Protein AF-A0A528N1D6-F1 (afdb_monomer)

Secondary structure (DSSP, 8-state):
-TTEEEEEETTTTEEEEEETTS-EEEEEE-SSEEEEEEEESTTS-EEEEEEE----GGGSS-S----EEEEEE-S--

Radius of gyration: 13.21 Å; Cα contacts (8 Å, |Δi|>4): 161; chains: 1; bounding box: 36×15×40 Å

Solvent-accessible surface area (backbone atoms only — not comparable to full-atom values): 4444 Å² total; per-residue (Å²): 70,93,76,39,48,71,48,41,34,39,94,79,15,2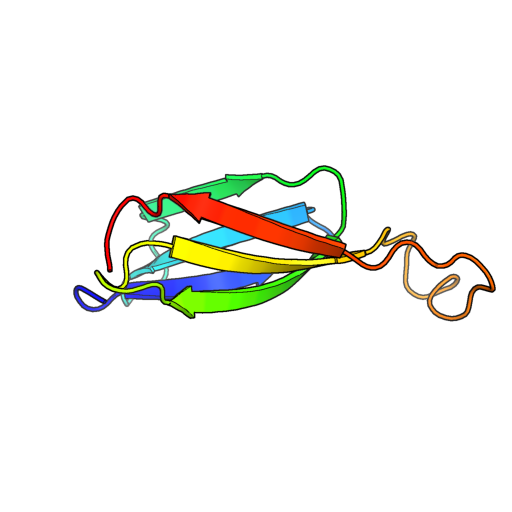5,35,39,32,30,32,80,93,69,49,75,76,50,74,47,81,51,100,32,12,18,74,40,56,47,72,31,70,99,80,30,32,32,37,38,32,41,29,28,77,68,75,56,84,96,47,73,78,66,92,73,85,56,70,44,81,47,77,47,83,41,99,59,62

Sequence (77 aa):
AEGAIWYADVPNRHCVRVREGGAMLDSVDADRGCFACMLGGADGKTLFIVAAEWRGFEHMISDARTGQVLSIEASAP

Mean predicted aligned error: 2.91 Å

Structure (mmCIF, N/CA/C/O backbone):
data_AF-A0A528N1D6-F1
#
_entry.id   AF-A0A528N1D6-F1
#
loop_
_atom_site.group_PDB
_atom_site.id
_atom_site.type_symbol
_atom_site.label_atom_id
_atom_site.label_alt_id
_atom_site.label_comp_id
_atom_site.label_asym_id
_atom_site.label_entity_id
_atom_site.label_seq_id
_atom_site.pdbx_PDB_ins_code
_atom_site.Cartn_x
_atom_site.Cartn_y
_atom_site.Cartn_z
_atom_site.occupancy
_atom_site.B_iso_or_equiv
_atom_site.auth_seq_id
_atom_site.auth_comp_id
_atom_site.auth_asym_id
_atom_site.auth_atom_id
_atom_site.pdbx_PDB_model_num
ATOM 1 N N . ALA A 1 1 ? -10.592 3.202 10.464 1.00 71.62 1 ALA A N 1
ATOM 2 C CA . ALA A 1 1 ? -9.192 3.627 10.605 1.00 71.62 1 ALA A CA 1
ATOM 3 C C . ALA A 1 1 ? -8.566 3.245 11.952 1.00 71.62 1 ALA A C 1
ATOM 5 O O . ALA A 1 1 ? -7.356 3.109 11.996 1.00 71.62 1 ALA A O 1
ATOM 6 N N . GLU A 1 2 ? -9.309 3.079 13.063 1.00 86.25 2 GLU A N 1
ATOM 7 C CA . GLU A 1 2 ? -8.763 2.628 14.375 1.00 86.25 2 GLU A CA 1
ATOM 8 C C . GLU A 1 2 ? -7.498 3.379 14.868 1.00 86.25 2 GLU A C 1
ATOM 10 O O . GLU A 1 2 ? -6.663 2.816 15.569 1.00 86.25 2 GLU A O 1
ATOM 15 N N . GLY A 1 3 ? -7.323 4.650 14.486 1.00 90.44 3 GLY A N 1
ATOM 16 C CA . GLY A 1 3 ? -6.112 5.419 14.815 1.00 90.44 3 GLY A CA 1
ATOM 17 C C . GLY A 1 3 ? -4.842 4.980 14.065 1.00 90.44 3 GLY A C 1
ATOM 18 O O . GLY A 1 3 ? -3.738 5.353 14.456 1.00 90.44 3 GLY A O 1
ATOM 19 N N . ALA A 1 4 ? -4.985 4.195 12.999 1.00 95.44 4 ALA A N 1
ATOM 20 C CA . ALA A 1 4 ? -3.918 3.749 12.116 1.00 95.44 4 ALA A CA 1
ATOM 21 C C . ALA A 1 4 ? -4.068 4.339 10.706 1.00 95.44 4 ALA A C 1
ATOM 23 O O . ALA A 1 4 ? -5.159 4.731 10.284 1.00 95.44 4 ALA A O 1
ATOM 24 N N . ILE A 1 5 ? -2.961 4.367 9.967 1.00 95.31 5 ILE A N 1
ATOM 25 C CA . ILE A 1 5 ? -2.904 4.777 8.562 1.00 95.31 5 ILE A CA 1
ATOM 26 C C . ILE A 1 5 ? -2.311 3.663 7.706 1.00 95.31 5 ILE A C 1
ATOM 28 O O . ILE A 1 5 ? -1.555 2.829 8.204 1.00 95.31 5 ILE A O 1
ATOM 32 N N . TRP A 1 6 ? -2.617 3.703 6.414 1.00 97.56 6 TRP A N 1
ATOM 33 C CA . TRP A 1 6 ? -1.915 2.935 5.392 1.00 97.56 6 TRP A CA 1
ATOM 34 C C . TRP A 1 6 ? -0.982 3.858 4.610 1.00 97.56 6 TRP A C 1
ATOM 36 O O . TRP A 1 6 ? -1.386 4.960 4.234 1.00 97.56 6 TRP A O 1
ATOM 46 N N . TYR A 1 7 ? 0.240 3.406 4.342 1.00 97.81 7 TYR A N 1
ATOM 47 C CA . TYR A 1 7 ? 1.136 4.049 3.383 1.00 97.81 7 TYR A CA 1
ATOM 48 C C . TYR A 1 7 ? 1.628 3.040 2.347 1.00 97.81 7 TYR A C 1
ATOM 50 O O . TYR A 1 7 ? 1.700 1.841 2.615 1.00 97.81 7 TYR A O 1
ATOM 58 N N . ALA A 1 8 ? 1.955 3.536 1.158 1.00 98.56 8 ALA A N 1
ATOM 59 C CA . ALA A 1 8 ? 2.525 2.751 0.075 1.00 98.56 8 ALA A CA 1
ATOM 60 C C . ALA A 1 8 ? 4.038 2.985 -0.0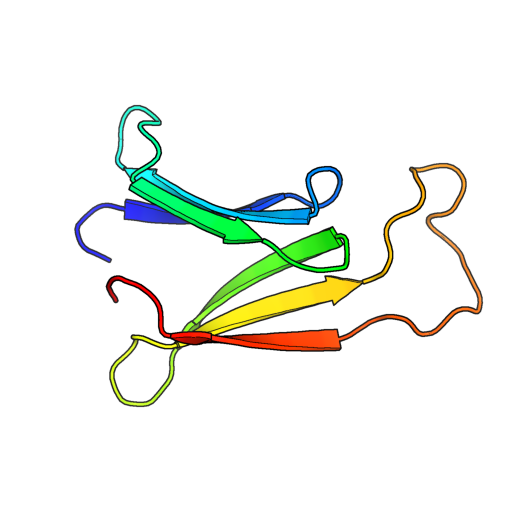01 1.00 98.56 8 ALA A C 1
ATOM 62 O O . ALA A 1 8 ? 4.499 4.117 0.159 1.00 98.56 8 ALA A O 1
ATOM 63 N N . ASP A 1 9 ? 4.798 1.922 -0.238 1.00 97.88 9 ASP A N 1
ATOM 64 C CA . ASP A 1 9 ? 6.252 1.957 -0.337 1.00 97.88 9 ASP A CA 1
ATOM 65 C C . ASP A 1 9 ? 6.693 1.353 -1.676 1.00 97.88 9 ASP A C 1
ATOM 67 O O . ASP A 1 9 ? 6.557 0.153 -1.946 1.00 97.88 9 ASP A O 1
ATOM 71 N N . VAL A 1 10 ? 7.181 2.238 -2.550 1.00 97.56 10 VAL A N 1
ATOM 72 C CA . VAL A 1 10 ? 7.484 1.909 -3.944 1.00 97.56 10 VAL A CA 1
ATOM 73 C C . VAL A 1 10 ? 8.670 0.940 -4.038 1.00 97.56 10 VAL A C 1
ATOM 75 O O . VAL A 1 10 ? 8.498 -0.114 -4.657 1.00 97.56 10 VAL A O 1
ATOM 78 N N . PRO A 1 11 ? 9.856 1.219 -3.450 1.00 95.75 11 PRO A N 1
ATOM 79 C CA . PRO A 1 11 ? 10.991 0.305 -3.571 1.00 95.75 11 PRO A CA 1
ATOM 80 C C . PRO A 1 11 ? 10.761 -1.043 -2.883 1.00 95.75 11 PRO A C 1
ATOM 82 O O . PRO A 1 11 ? 11.223 -2.065 -3.398 1.00 95.75 11 PRO A O 1
ATOM 85 N N . ASN A 1 12 ? 10.035 -1.059 -1.760 1.00 97.31 12 ASN A N 1
ATOM 86 C CA . ASN A 1 12 ? 9.807 -2.282 -0.988 1.00 97.31 12 ASN A CA 1
ATOM 87 C C . ASN A 1 12 ? 8.571 -3.078 -1.435 1.00 97.31 12 ASN A C 1
ATOM 89 O O . ASN A 1 12 ? 8.373 -4.188 -0.955 1.00 97.31 12 ASN A O 1
ATOM 93 N N . ARG A 1 13 ? 7.798 -2.573 -2.411 1.00 97.94 13 ARG A N 1
ATOM 94 C CA . ARG A 1 13 ? 6.689 -3.295 -3.071 1.00 97.94 13 ARG A CA 1
ATOM 95 C C . ARG A 1 13 ? 5.608 -3.764 -2.103 1.00 97.94 13 ARG A C 1
ATOM 97 O O . ARG A 1 13 ? 5.126 -4.889 -2.185 1.00 97.94 13 ARG A O 1
ATOM 104 N N . HIS A 1 14 ? 5.220 -2.884 -1.193 1.00 98.44 14 HIS A N 1
ATOM 105 C CA . HIS A 1 14 ? 4.187 -3.195 -0.221 1.00 98.44 14 HIS A CA 1
ATOM 106 C C . HIS A 1 14 ? 3.426 -1.952 0.233 1.00 98.44 14 HIS A C 1
ATOM 108 O O . HIS A 1 14 ? 3.865 -0.812 0.055 1.00 98.44 14 HIS A O 1
ATOM 114 N N . CYS A 1 15 ? 2.254 -2.189 0.808 1.00 98.56 15 CYS A N 1
ATOM 115 C CA . CYS A 1 15 ? 1.519 -1.209 1.590 1.00 98.56 15 CYS A CA 1
ATOM 116 C C . CYS A 1 15 ? 1.529 -1.637 3.049 1.00 98.56 15 CYS A C 1
ATOM 118 O O . CYS A 1 15 ? 1.293 -2.801 3.355 1.00 98.56 15 CYS A O 1
ATOM 120 N N . VAL A 1 16 ? 1.767 -0.696 3.952 1.00 98.00 16 VAL A N 1
ATOM 121 C CA . VAL A 1 16 ? 1.947 -0.985 5.373 1.00 98.00 16 VAL A CA 1
ATOM 122 C C . VAL A 1 16 ? 0.923 -0.218 6.184 1.00 98.00 16 VAL A C 1
ATOM 124 O O . VAL A 1 16 ? 0.723 0.982 5.979 1.00 98.00 16 VAL A O 1
ATOM 127 N N . ARG A 1 17 ? 0.305 -0.908 7.143 1.00 97.75 17 ARG A N 1
ATOM 128 C CA . ARG A 1 17 ? -0.557 -0.300 8.151 1.00 97.75 17 ARG A CA 1
ATOM 129 C C . ARG A 1 17 ? 0.259 0.015 9.392 1.00 97.75 17 ARG A C 1
ATOM 131 O O . ARG A 1 17 ? 0.878 -0.876 9.972 1.00 97.75 17 ARG A O 1
ATOM 138 N N . VAL A 1 18 ? 0.219 1.260 9.845 1.00 97.31 18 VAL A N 1
ATOM 139 C CA . VAL A 1 18 ? 0.929 1.707 11.050 1.00 97.31 18 VAL A CA 1
ATOM 140 C C . VAL A 1 18 ? 0.000 2.459 11.982 1.00 97.31 18 VAL A C 1
ATOM 142 O O . VAL A 1 18 ? -0.871 3.203 11.535 1.00 97.31 18 VAL A O 1
ATOM 145 N N . ARG A 1 19 ? 0.205 2.291 13.287 1.00 96.56 19 ARG A N 1
ATOM 146 C CA . ARG A 1 19 ? -0.399 3.164 14.304 1.00 96.56 19 ARG A CA 1
ATOM 147 C C . ARG A 1 19 ? 0.524 4.323 14.654 1.00 96.56 19 ARG A C 1
ATOM 149 O O . ARG A 1 19 ? 1.713 4.316 14.325 1.00 96.56 19 ARG A O 1
ATOM 156 N N . GLU A 1 20 ? -0.026 5.293 15.377 1.00 95.94 20 GLU A N 1
ATOM 157 C CA . GLU A 1 20 ? 0.755 6.343 16.030 1.00 95.94 20 GLU A CA 1
ATOM 158 C C . GLU A 1 20 ? 1.969 5.756 16.781 1.00 95.94 20 GLU A C 1
ATOM 160 O O . GLU A 1 20 ? 1.893 4.693 17.404 1.00 95.94 20 GLU A O 1
ATOM 165 N N . GLY A 1 21 ? 3.117 6.427 16.664 1.00 96.25 21 GLY A N 1
ATOM 166 C CA . GLY A 1 21 ? 4.403 5.931 17.163 1.00 96.25 21 GLY A CA 1
ATOM 167 C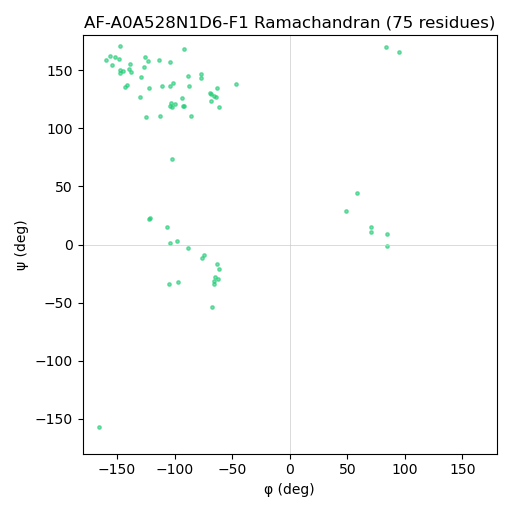 C . GLY A 1 21 ? 5.145 4.991 16.203 1.00 96.25 21 GLY A C 1
ATOM 168 O O . GLY A 1 21 ? 6.256 4.575 16.516 1.00 96.25 21 GLY A O 1
ATOM 169 N N . GLY A 1 22 ? 4.574 4.675 15.034 1.00 95.62 22 GLY A N 1
ATOM 170 C CA . GLY A 1 22 ? 5.265 3.972 13.945 1.00 95.62 22 GLY A CA 1
ATOM 171 C C . GLY A 1 22 ? 5.283 2.449 14.065 1.00 95.62 22 GLY A C 1
ATOM 172 O O . GLY A 1 22 ? 5.962 1.779 13.292 1.00 95.62 22 GLY A O 1
ATOM 173 N N . ALA A 1 23 ? 4.540 1.877 15.014 1.00 96.56 23 ALA A N 1
ATOM 174 C CA . ALA A 1 23 ? 4.421 0.429 15.112 1.00 96.56 23 ALA A CA 1
ATOM 175 C C . ALA A 1 23 ? 3.625 -0.122 13.918 1.00 96.56 23 ALA A C 1
ATOM 177 O O . ALA A 1 23 ? 2.473 0.265 13.696 1.00 96.56 23 ALA A O 1
ATOM 178 N N . MET A 1 24 ? 4.250 -1.043 13.187 1.00 96.75 24 MET A N 1
ATOM 179 C CA . MET A 1 24 ? 3.631 -1.789 12.096 1.00 96.75 24 MET A CA 1
ATOM 180 C C . MET A 1 24 ? 2.569 -2.739 12.647 1.00 96.75 24 MET A C 1
ATOM 182 O O . MET A 1 24 ? 2.819 -3.485 13.593 1.00 96.75 24 MET A O 1
ATOM 186 N N . LEU A 1 25 ? 1.380 -2.675 12.060 1.00 96.88 25 LEU A N 1
ATOM 187 C CA . LEU A 1 25 ? 0.242 -3.527 12.388 1.00 96.88 25 LEU A CA 1
ATOM 188 C C . LEU A 1 25 ? 0.010 -4.600 11.3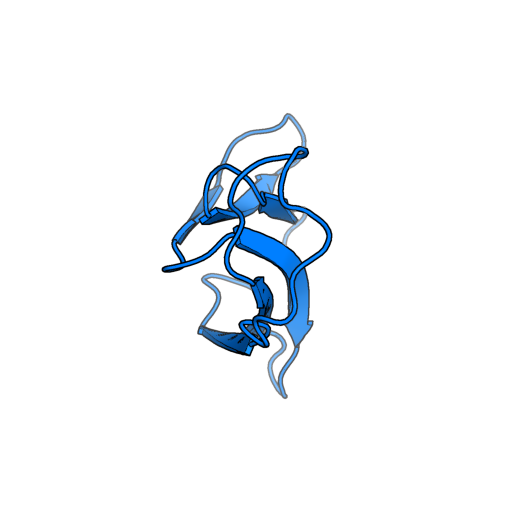26 1.00 96.88 25 LEU A C 1
ATOM 190 O O . LEU A 1 25 ? -0.438 -5.688 11.667 1.00 96.88 25 LEU A O 1
ATOM 194 N N . ASP A 1 26 ? 0.276 -4.275 10.059 1.00 96.62 26 ASP A N 1
ATOM 195 C CA . ASP A 1 26 ? 0.002 -5.143 8.914 1.00 96.62 26 ASP A CA 1
ATOM 196 C C . ASP A 1 26 ? 0.845 -4.733 7.693 1.00 96.62 26 ASP A C 1
ATOM 198 O O . ASP A 1 26 ? 1.294 -3.584 7.610 1.00 96.62 26 ASP A O 1
ATOM 202 N N . SER A 1 27 ? 1.030 -5.651 6.742 1.00 97.50 27 SER A N 1
ATOM 203 C CA . SER A 1 27 ? 1.690 -5.410 5.453 1.00 97.50 27 SER A CA 1
ATOM 204 C C . SER A 1 27 ? 1.014 -6.214 4.348 1.00 97.50 27 SER A C 1
ATOM 206 O O . SER A 1 27 ? 0.758 -7.406 4.495 1.00 97.50 27 SER A O 1
ATOM 208 N N . VAL A 1 28 ? 0.780 -5.563 3.214 1.00 97.94 28 VAL A N 1
ATOM 209 C CA . VAL A 1 28 ? 0.297 -6.182 1.980 1.00 97.94 28 VAL A CA 1
ATOM 210 C C . VAL A 1 28 ? 1.403 -6.093 0.949 1.00 97.94 28 VAL A C 1
ATOM 212 O O . VAL A 1 28 ? 1.698 -5.004 0.452 1.00 97.94 28 VAL A O 1
ATOM 215 N N . ASP A 1 29 ? 1.985 -7.237 0.613 1.00 98.31 29 ASP A N 1
ATOM 216 C CA . ASP A 1 29 ? 2.990 -7.330 -0.440 1.00 98.31 29 ASP A CA 1
ATOM 217 C C . ASP A 1 29 ? 2.338 -7.288 -1.828 1.00 98.31 29 ASP A C 1
ATOM 219 O O . ASP A 1 29 ? 1.237 -7.800 -2.049 1.00 98.31 29 ASP A O 1
ATOM 223 N N . ALA A 1 30 ? 3.047 -6.697 -2.784 1.00 97.88 30 ALA A N 1
ATOM 224 C CA . ALA A 1 30 ? 2.680 -6.658 -4.189 1.00 97.88 30 ALA A CA 1
ATOM 225 C C . ALA A 1 30 ? 3.824 -7.190 -5.060 1.00 97.88 30 ALA A C 1
ATOM 227 O O . ALA A 1 30 ? 4.994 -7.225 -4.677 1.00 97.88 30 ALA A O 1
ATOM 228 N N . ASP A 1 31 ? 3.498 -7.569 -6.293 1.00 96.62 31 ASP A N 1
ATOM 229 C CA . ASP A 1 31 ? 4.495 -7.990 -7.282 1.00 96.62 31 ASP A CA 1
ATOM 230 C C . ASP A 1 31 ? 5.301 -6.809 -7.867 1.00 96.62 31 ASP A C 1
ATOM 232 O O . ASP A 1 31 ? 6.296 -7.009 -8.570 1.00 96.62 31 ASP A O 1
ATOM 236 N N . ARG A 1 32 ? 4.892 -5.569 -7.566 1.00 96.62 32 ARG A N 1
ATOM 237 C CA . ARG A 1 32 ? 5.414 -4.321 -8.135 1.00 96.62 32 ARG A CA 1
ATOM 238 C C . ARG A 1 32 ? 5.367 -3.175 -7.117 1.00 96.62 32 ARG A C 1
ATOM 240 O O . ARG A 1 32 ? 4.821 -3.325 -6.031 1.00 96.62 32 ARG A O 1
ATOM 247 N N . GLY A 1 33 ? 5.973 -2.036 -7.442 1.00 97.81 33 GLY A N 1
ATOM 248 C CA . GLY A 1 33 ? 6.077 -0.906 -6.517 1.00 97.81 33 GLY A CA 1
ATOM 249 C C . GLY A 1 33 ? 4.727 -0.242 -6.260 1.00 97.81 33 GLY A C 1
ATOM 250 O O . GLY A 1 33 ? 4.017 0.087 -7.211 1.00 97.81 33 GLY A O 1
ATOM 251 N N . CYS A 1 34 ? 4.388 -0.025 -4.988 1.00 98.69 34 CYS A N 1
ATOM 252 C CA . CYS A 1 34 ? 3.140 0.609 -4.564 1.00 98.69 34 CYS A CA 1
ATOM 253 C C . CYS A 1 34 ? 3.333 2.126 -4.424 1.00 98.69 34 CYS A C 1
ATOM 255 O O . CYS A 1 34 ? 4.128 2.572 -3.603 1.00 98.69 34 CYS A O 1
ATOM 257 N N . PHE A 1 35 ? 2.593 2.923 -5.196 1.00 97.75 35 PHE A N 1
ATOM 258 C CA . PHE A 1 35 ? 2.721 4.389 -5.238 1.00 97.75 35 PHE A CA 1
ATOM 259 C C . PHE A 1 35 ? 1.715 5.115 -4.350 1.00 97.75 35 PHE A C 1
ATOM 261 O O . PHE A 1 35 ? 2.007 6.188 -3.828 1.00 97.75 35 PHE A O 1
ATOM 268 N N . ALA A 1 36 ? 0.523 4.548 -4.196 1.00 98.50 36 ALA A N 1
ATOM 269 C CA . ALA A 1 36 ? -0.511 5.074 -3.321 1.00 98.50 36 ALA A CA 1
ATOM 270 C C . ALA A 1 36 ? -1.440 3.946 -2.885 1.00 98.50 36 ALA A C 1
ATOM 272 O O . ALA A 1 36 ? -1.613 2.962 -3.609 1.00 98.50 36 ALA A O 1
ATOM 273 N N . CYS A 1 37 ? -2.075 4.119 -1.732 1.00 98.12 37 CYS A N 1
ATOM 274 C CA . CYS A 1 37 ? -3.133 3.234 -1.280 1.00 98.12 37 CYS A CA 1
ATOM 275 C C . CYS A 1 37 ? -4.214 4.000 -0.521 1.00 98.12 37 CYS A C 1
ATOM 277 O O . CYS A 1 37 ? -3.931 5.005 0.132 1.00 98.12 37 CYS A O 1
ATOM 279 N N . MET A 1 38 ? -5.450 3.515 -0.597 1.00 96.81 38 MET A N 1
ATOM 280 C CA . MET A 1 38 ? -6.575 4.061 0.159 1.00 96.81 38 MET A CA 1
ATOM 281 C C . MET A 1 38 ? -7.567 2.961 0.522 1.00 96.81 38 MET A C 1
ATOM 283 O O . MET A 1 38 ? -7.776 2.024 -0.251 1.00 96.81 38 MET A O 1
ATOM 287 N N . LEU A 1 39 ? -8.208 3.106 1.677 1.00 96.56 39 LEU A N 1
ATOM 288 C CA . LEU A 1 39 ? -9.357 2.284 2.032 1.00 96.56 39 LEU A CA 1
ATOM 289 C C . LEU A 1 39 ? -10.607 2.775 1.297 1.00 96.56 39 LEU A C 1
ATOM 291 O O . LEU A 1 39 ? -10.804 3.975 1.101 1.00 96.56 39 LEU A O 1
ATOM 295 N N . GLY A 1 40 ? -11.451 1.835 0.895 1.00 95.12 40 GLY A N 1
ATOM 296 C CA . GLY A 1 40 ? -12.711 2.087 0.211 1.00 95.12 40 GLY A CA 1
ATOM 297 C C . GLY A 1 40 ? -13.597 0.844 0.200 1.00 95.12 40 GLY A C 1
ATOM 298 O O . GLY A 1 40 ? -13.450 -0.050 1.033 1.00 95.12 40 GLY A O 1
ATOM 299 N N . GLY A 1 41 ? -14.518 0.783 -0.762 1.00 94.75 41 GLY A N 1
ATOM 300 C CA . GLY A 1 41 ? -15.558 -0.247 -0.802 1.00 94.75 41 GLY A CA 1
ATOM 301 C C . GLY A 1 41 ? -16.758 0.118 0.077 1.00 94.75 41 GLY A C 1
ATOM 302 O O . GLY A 1 41 ? -16.722 1.092 0.827 1.00 94.75 41 GLY A O 1
ATOM 303 N N . ALA A 1 42 ? -17.847 -0.643 -0.046 1.00 93.44 42 ALA A N 1
ATOM 304 C CA . ALA A 1 42 ? -19.109 -0.335 0.634 1.00 93.44 42 ALA A CA 1
ATOM 305 C C . ALA A 1 42 ? -19.009 -0.415 2.169 1.00 93.44 42 ALA A C 1
ATOM 307 O O . ALA A 1 42 ? -19.734 0.285 2.870 1.00 93.44 42 ALA A O 1
ATOM 308 N N . ASP A 1 43 ? -18.104 -1.248 2.681 1.00 91.25 43 ASP A N 1
ATOM 309 C CA . ASP A 1 43 ? -17.837 -1.448 4.106 1.00 91.25 43 ASP A CA 1
ATOM 310 C C . ASP A 1 43 ? -16.545 -0.764 4.587 1.00 91.25 43 ASP A C 1
ATOM 312 O O . ASP A 1 43 ? -16.196 -0.865 5.764 1.00 91.25 43 ASP A O 1
ATOM 316 N N . GLY A 1 44 ? -15.834 -0.067 3.693 1.00 92.75 44 GLY A N 1
ATOM 317 C CA . GLY A 1 44 ? -14.555 0.576 3.991 1.00 92.75 44 GLY A CA 1
ATOM 318 C C . GLY A 1 44 ? -13.388 -0.392 4.205 1.00 92.75 44 GLY A C 1
ATOM 319 O O . GLY A 1 44 ? -12.341 0.048 4.669 1.00 92.75 44 GLY A O 1
ATOM 320 N N . LYS A 1 45 ? -13.537 -1.687 3.894 1.00 93.62 45 LYS A N 1
ATOM 321 C CA . LYS A 1 45 ? -12.522 -2.723 4.160 1.00 93.62 45 LYS A CA 1
ATOM 322 C C . LYS A 1 45 ? -11.785 -3.203 2.918 1.00 93.62 45 LYS A C 1
ATOM 324 O O . LYS A 1 45 ? -11.122 -4.231 2.954 1.00 93.62 45 LYS A O 1
ATOM 329 N N . THR A 1 46 ? -11.875 -2.485 1.805 1.00 97.31 46 THR A N 1
ATOM 330 C CA . THR A 1 46 ? -11.051 -2.778 0.627 1.00 97.31 46 THR A CA 1
ATOM 331 C C . THR A 1 46 ? -9.875 -1.817 0.578 1.00 97.31 46 THR A C 1
ATOM 333 O O . THR A 1 46 ? -10.081 -0.608 0.480 1.00 97.31 46 THR A O 1
ATOM 336 N N . LEU A 1 47 ? -8.646 -2.334 0.604 1.00 98.06 47 LEU A N 1
ATOM 337 C CA . LEU A 1 47 ? -7.454 -1.542 0.318 1.00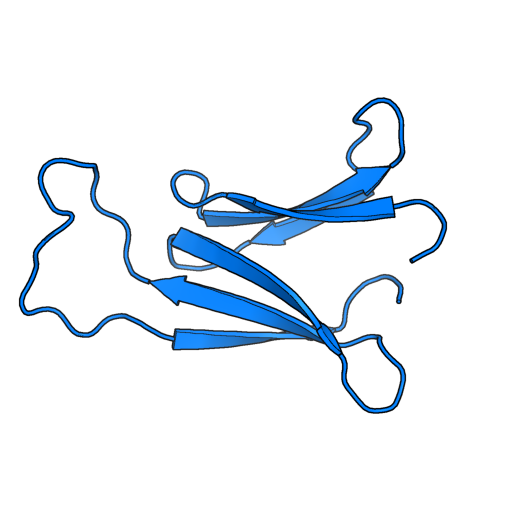 98.06 47 LEU A CA 1
ATOM 338 C C . LEU A 1 47 ? -7.232 -1.518 -1.195 1.00 98.06 47 LEU A C 1
ATOM 340 O O . LEU A 1 47 ? -6.876 -2.534 -1.793 1.00 98.06 47 LEU A O 1
ATOM 344 N N . PHE A 1 48 ? -7.434 -0.356 -1.812 1.00 98.50 48 PHE A N 1
ATOM 345 C CA . PHE A 1 48 ? -7.058 -0.107 -3.201 1.00 98.50 48 PHE A CA 1
ATOM 346 C C . PHE A 1 48 ? -5.616 0.377 -3.265 1.00 98.50 48 PHE A C 1
ATOM 348 O O . PHE A 1 48 ? -5.223 1.238 -2.478 1.00 98.50 48 PHE A O 1
ATOM 355 N N . ILE A 1 49 ? -4.845 -0.143 -4.218 1.00 98.75 49 ILE A N 1
ATOM 356 C CA . ILE A 1 49 ? -3.418 0.150 -4.372 1.00 98.75 49 ILE A CA 1
ATOM 357 C C . ILE A 1 49 ? -3.145 0.531 -5.825 1.00 98.75 49 ILE A C 1
ATOM 359 O O . ILE A 1 49 ? -3.477 -0.222 -6.738 1.00 98.75 49 ILE A O 1
ATOM 363 N N . VAL A 1 50 ? -2.513 1.683 -6.046 1.00 98.62 50 VAL A N 1
ATOM 364 C CA . VAL A 1 50 ? -1.963 2.056 -7.356 1.00 98.62 50 VAL A CA 1
ATOM 365 C C . VAL A 1 50 ? -0.513 1.602 -7.398 1.00 98.62 50 VAL A C 1
ATOM 367 O O . VAL A 1 50 ? 0.295 2.047 -6.581 1.00 98.62 50 VAL A O 1
ATOM 370 N N . ALA A 1 51 ? -0.182 0.720 -8.337 1.00 98.38 51 ALA A N 1
ATOM 371 C CA . ALA A 1 51 ? 1.116 0.064 -8.378 1.00 98.38 51 ALA A CA 1
ATOM 372 C C . ALA A 1 51 ? 1.674 -0.021 -9.806 1.00 98.38 51 ALA A C 1
ATOM 374 O O . ALA A 1 51 ? 0.923 -0.131 -10.772 1.00 98.38 51 ALA A O 1
ATOM 375 N N . ALA A 1 52 ? 2.994 0.025 -9.962 1.00 97.19 52 ALA A N 1
ATOM 376 C CA . ALA A 1 52 ? 3.675 -0.136 -11.248 1.00 97.19 52 ALA A CA 1
ATOM 377 C C . ALA A 1 52 ? 5.039 -0.805 -11.049 1.00 97.19 52 ALA A C 1
ATOM 379 O O . ALA A 1 52 ? 5.589 -0.791 -9.949 1.00 97.19 52 ALA A O 1
ATOM 380 N N . GLU A 1 53 ? 5.606 -1.401 -12.100 1.00 95.75 53 GLU A N 1
ATOM 381 C CA . GLU A 1 53 ? 6.977 -1.914 -12.008 1.00 95.75 53 GLU A CA 1
ATOM 382 C C . GLU A 1 53 ? 7.946 -0.764 -11.715 1.00 95.75 53 GLU A C 1
ATOM 384 O O . GLU A 1 53 ? 8.090 0.159 -12.515 1.00 95.75 53 GLU A O 1
ATOM 389 N N . TRP A 1 54 ? 8.621 -0.840 -10.569 1.00 93.38 54 TRP A N 1
ATOM 390 C CA . TRP A 1 54 ? 9.640 0.114 -10.153 1.00 93.38 54 TRP A CA 1
ATOM 391 C C . TRP A 1 54 ? 11.023 -0.494 -10.358 1.00 93.38 54 TRP A C 1
ATOM 393 O O . TRP A 1 54 ? 11.330 -1.551 -9.806 1.00 93.38 54 TRP A O 1
ATOM 403 N N . ARG A 1 55 ? 11.858 0.172 -11.160 1.00 91.69 55 ARG A N 1
ATOM 404 C CA . ARG A 1 55 ? 13.196 -0.306 -11.541 1.00 91.69 55 ARG A CA 1
ATOM 405 C C . ARG A 1 55 ? 14.310 0.678 -11.160 1.00 91.69 55 ARG A C 1
ATOM 407 O O . 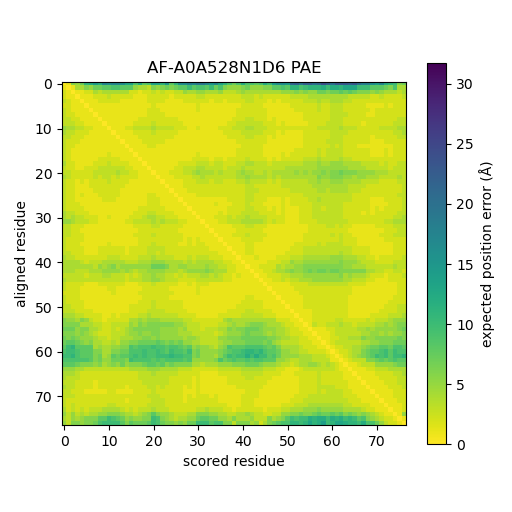ARG A 1 55 ? 15.370 0.630 -11.758 1.00 91.69 55 ARG A O 1
ATOM 414 N N . GLY A 1 56 ? 14.070 1.563 -10.190 1.00 91.94 56 GLY A N 1
ATOM 415 C CA . GLY A 1 56 ? 15.022 2.606 -9.786 1.00 91.94 56 GLY A CA 1
ATOM 416 C C . GLY A 1 56 ? 14.784 3.958 -10.467 1.00 91.94 56 GLY A C 1
ATOM 417 O O . GLY A 1 56 ? 14.028 4.070 -11.437 1.00 91.94 56 GLY A O 1
ATOM 418 N N . PHE A 1 57 ? 15.416 5.005 -9.930 1.00 90.38 57 PHE A N 1
ATOM 419 C CA . PHE A 1 57 ? 15.222 6.389 -10.383 1.00 90.38 57 PHE A CA 1
ATOM 420 C C . PHE A 1 57 ? 15.731 6.611 -11.816 1.00 90.38 57 PHE A C 1
ATOM 422 O O . PHE A 1 57 ? 15.151 7.392 -12.569 1.00 90.38 57 PHE A O 1
ATOM 429 N N . GLU A 1 58 ? 16.765 5.878 -12.224 1.00 93.44 58 GLU A N 1
ATOM 430 C CA . GLU A 1 58 ? 17.323 5.869 -13.578 1.00 93.44 58 GLU A CA 1
ATOM 431 C C . GLU A 1 58 ? 16.338 5.367 -14.651 1.00 93.44 58 GLU A C 1
ATOM 433 O O . GLU A 1 58 ? 16.536 5.610 -15.842 1.00 93.44 58 GLU A O 1
ATOM 438 N N . HIS A 1 59 ? 15.258 4.696 -14.238 1.00 89.69 59 HIS A N 1
ATOM 439 C CA . HIS A 1 59 ? 14.272 4.068 -15.116 1.00 89.69 59 HIS A CA 1
ATOM 440 C C . HIS A 1 59 ? 12.843 4.594 -14.896 1.00 89.69 59 HIS A C 1
ATOM 442 O O . HIS A 1 59 ? 11.876 3.919 -15.249 1.00 89.69 59 HIS A O 1
ATOM 448 N N . MET A 1 60 ? 12.688 5.808 -14.348 1.00 82.62 60 MET A N 1
ATOM 449 C CA . MET A 1 60 ? 11.367 6.427 -14.133 1.00 82.62 60 MET A CA 1
ATOM 450 C C . MET A 1 60 ? 10.586 6.687 -15.427 1.00 82.62 60 MET A C 1
ATOM 452 O O . MET A 1 60 ? 9.357 6.673 -15.415 1.00 82.62 60 MET A O 1
ATOM 456 N N . ILE A 1 61 ? 11.283 6.933 -16.539 1.00 86.31 61 ILE A N 1
ATOM 457 C CA . ILE A 1 61 ? 10.664 7.124 -17.852 1.00 86.31 61 ILE A CA 1
ATOM 458 C C . ILE A 1 61 ? 10.839 5.833 -18.647 1.00 86.31 61 ILE A C 1
ATOM 460 O O . ILE A 1 61 ? 11.958 5.404 -18.923 1.00 86.31 61 ILE A O 1
ATOM 464 N N . SER A 1 62 ? 9.719 5.216 -19.014 1.00 85.69 62 SER A N 1
ATOM 465 C CA . SER A 1 62 ? 9.678 3.993 -19.809 1.00 85.69 62 SER A CA 1
ATOM 466 C C . SER A 1 62 ? 8.442 3.975 -20.706 1.00 85.69 62 SER A C 1
ATOM 468 O O . SER A 1 62 ? 7.377 4.489 -20.349 1.00 85.69 62 SER A O 1
ATOM 470 N N . ASP A 1 63 ? 8.561 3.321 -21.859 1.00 90.75 63 ASP A N 1
ATOM 471 C CA . ASP A 1 63 ? 7.413 3.002 -22.711 1.00 90.75 63 ASP A CA 1
ATOM 472 C C . ASP A 1 63 ? 6.592 1.827 -22.161 1.00 90.75 63 ASP A C 1
ATOM 474 O O . ASP A 1 63 ? 5.459 1.603 -22.591 1.00 90.75 63 ASP A O 1
ATOM 478 N N . ALA A 1 64 ? 7.117 1.105 -21.165 1.00 88.94 64 ALA A N 1
ATOM 479 C CA . ALA A 1 64 ? 6.393 0.039 -20.492 1.00 88.94 64 ALA A CA 1
ATOM 480 C C . ALA A 1 64 ? 5.163 0.602 -19.756 1.00 88.94 64 ALA A C 1
ATOM 482 O O . ALA A 1 64 ? 5.247 1.539 -18.960 1.00 88.94 64 ALA A O 1
ATOM 483 N N . ARG A 1 65 ? 3.989 0.024 -20.022 1.00 93.06 65 ARG A N 1
ATOM 484 C CA . ARG A 1 65 ? 2.712 0.389 -19.388 1.00 93.06 65 ARG A CA 1
ATOM 485 C C . ARG A 1 65 ? 2.358 -0.647 -18.328 1.00 93.06 65 ARG A C 1
ATOM 487 O O . ARG A 1 65 ? 1.497 -1.492 -18.532 1.00 93.06 65 ARG A O 1
ATOM 494 N N . THR A 1 66 ? 3.076 -0.601 -17.210 1.00 95.31 66 THR A N 1
ATOM 495 C CA . THR A 1 66 ? 2.992 -1.603 -16.131 1.00 95.31 66 THR A CA 1
ATOM 496 C C . THR A 1 66 ? 2.082 -1.176 -14.977 1.00 95.31 66 THR A C 1
ATOM 498 O O . THR A 1 66 ? 1.978 -1.893 -13.983 1.00 95.31 66 THR A O 1
ATOM 501 N N . GLY A 1 67 ? 1.433 -0.014 -15.085 1.00 96.75 67 GLY A N 1
ATOM 502 C CA . GLY A 1 67 ? 0.514 0.494 -14.071 1.00 96.75 67 GLY A CA 1
ATOM 503 C C . GLY A 1 67 ? -0.705 -0.409 -13.893 1.00 96.75 67 GLY A C 1
ATOM 504 O O . GLY A 1 67 ? -1.319 -0.835 -14.870 1.00 96.75 67 GLY A O 1
ATOM 505 N N . GLN A 1 68 ? -1.055 -0.686 -12.643 1.00 98.19 68 GLN A N 1
ATOM 506 C CA . GLN A 1 68 ? -2.208 -1.479 -12.239 1.00 98.19 68 GLN A CA 1
ATOM 507 C C . GLN A 1 68 ? -2.883 -0.853 -11.017 1.00 98.19 68 GLN A C 1
ATOM 509 O O . GLN A 1 68 ? -2.234 -0.213 -10.186 1.00 98.19 68 GLN A O 1
ATOM 514 N N . VAL A 1 69 ? -4.194 -1.073 -10.909 1.00 98.25 69 VAL A N 1
ATOM 515 C CA . VAL A 1 69 ? -4.935 -0.895 -9.659 1.00 98.25 69 VAL A CA 1
ATOM 516 C C . VAL A 1 69 ? -5.200 -2.283 -9.097 1.00 98.25 69 VAL A C 1
ATOM 518 O O . VAL A 1 69 ? -5.839 -3.102 -9.756 1.00 98.25 69 VAL A O 1
ATOM 521 N N . LEU A 1 70 ? -4.686 -2.541 -7.903 1.00 98.38 70 LEU A N 1
ATOM 522 C CA . LEU A 1 70 ? -4.898 -3.777 -7.160 1.00 98.38 70 LEU A CA 1
ATOM 523 C C . LEU A 1 70 ? -5.911 -3.521 -6.040 1.00 98.38 70 LEU A C 1
ATOM 525 O O . LEU A 1 70 ? -6.078 -2.385 -5.587 1.00 98.38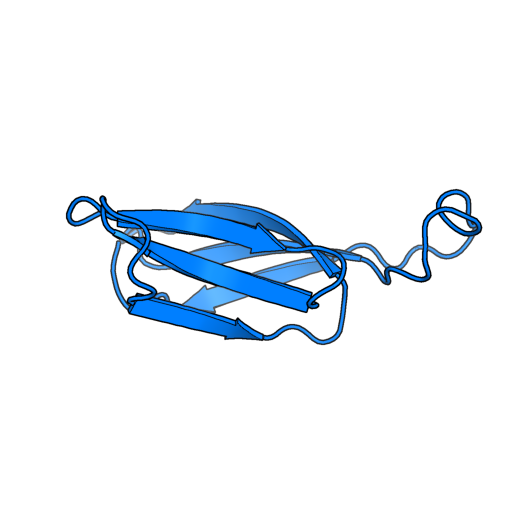 70 LEU A O 1
ATOM 529 N N . SER A 1 71 ? -6.573 -4.578 -5.583 1.00 97.88 71 SER A N 1
ATOM 530 C CA . SER A 1 71 ? -7.477 -4.523 -4.435 1.00 97.88 71 SER A CA 1
ATOM 531 C C . SER A 1 71 ? -7.345 -5.780 -3.591 1.00 97.88 71 SER A C 1
ATOM 533 O O . SER A 1 71 ? -7.326 -6.883 -4.139 1.00 97.88 71 SER A O 1
ATOM 535 N N . ILE A 1 72 ? -7.323 -5.612 -2.274 1.00 97.75 72 ILE A N 1
ATOM 536 C CA . ILE A 1 72 ? -7.349 -6.706 -1.302 1.00 97.75 72 ILE A CA 1
ATOM 537 C C . ILE A 1 72 ? -8.267 -6.342 -0.135 1.00 97.75 72 ILE A C 1
ATOM 539 O O . ILE A 1 72 ? -8.493 -5.161 0.146 1.00 97.75 72 ILE A O 1
ATOM 543 N N . GLU A 1 73 ? -8.801 -7.352 0.543 1.00 96.75 73 GLU A N 1
ATOM 544 C CA . GLU A 1 73 ? -9.471 -7.154 1.824 1.00 96.75 73 GLU A CA 1
ATOM 545 C C . GLU A 1 73 ? -8.452 -6.681 2.872 1.00 96.75 73 GLU A C 1
ATOM 547 O O . GLU A 1 73 ? -7.389 -7.275 3.047 1.00 96.75 73 GLU A O 1
ATOM 552 N N . ALA A 1 74 ? -8.765 -5.580 3.547 1.00 94.56 74 ALA A N 1
ATOM 553 C CA . ALA A 1 74 ? -7.952 -5.015 4.607 1.00 94.56 74 ALA A CA 1
ATOM 554 C C . ALA A 1 74 ? -8.332 -5.633 5.955 1.00 94.56 74 ALA A C 1
ATOM 556 O O . ALA A 1 74 ? -9.508 -5.846 6.251 1.00 94.56 74 ALA A O 1
ATOM 557 N N . SER A 1 75 ? -7.338 -5.821 6.825 1.00 88.81 75 SER A N 1
ATOM 558 C CA . SER A 1 75 ? -7.551 -6.320 8.189 1.00 88.81 75 SER A CA 1
ATOM 559 C C . SER A 1 75 ? -8.440 -5.411 9.053 1.00 88.81 75 SER A C 1
ATOM 561 O O . SER A 1 75 ? -9.019 -5.882 10.032 1.00 88.81 75 SER A O 1
ATOM 563 N N . ALA A 1 76 ? -8.580 -4.126 8.697 1.00 85.62 76 ALA A N 1
ATOM 564 C CA . ALA A 1 76 ? -9.548 -3.205 9.290 1.00 85.62 76 ALA A CA 1
ATOM 565 C C . ALA A 1 76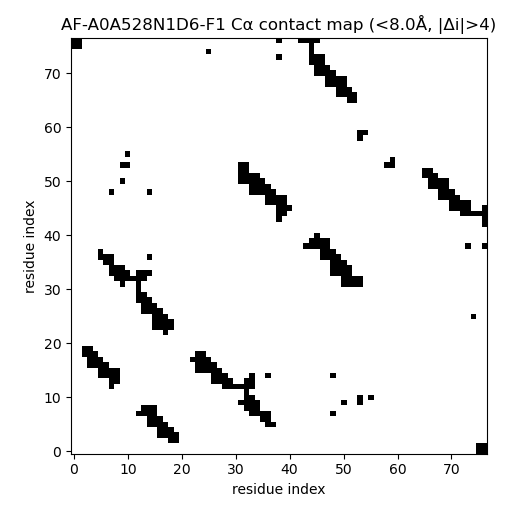 ? -9.896 -2.030 8.345 1.00 85.62 76 ALA A C 1
ATOM 567 O O . ALA A 1 76 ? -9.122 -1.753 7.420 1.00 85.62 76 ALA A O 1
ATOM 568 N N . PRO A 1 77 ? -11.016 -1.317 8.59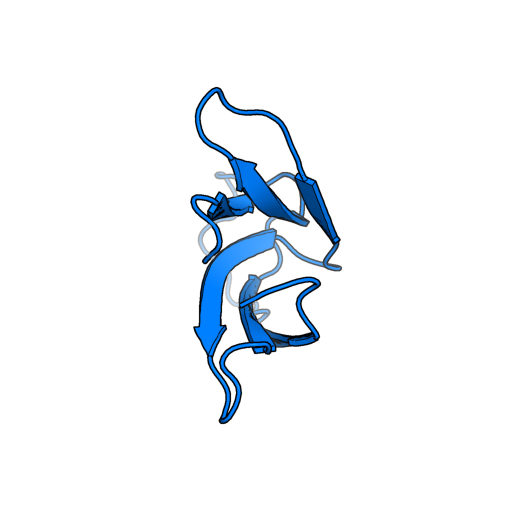9 1.00 78.75 77 PRO A N 1
ATOM 569 C CA . PRO A 1 77 ? -11.358 -0.065 7.924 1.00 78.75 77 PRO A CA 1
ATOM 570 C C . PRO A 1 77 ? -10.500 1.113 8.392 1.00 78.75 77 PRO A C 1
ATOM 572 O O . PRO A 1 77 ? -9.705 0.980 9.352 1.00 78.75 77 PRO A O 1
#

pLDDT: mean 94.78, std 4.89, range [71.62, 98.75]

Foldseek 3Di:
DVQWDWFFAFVQQWIFIAHPVGDTDDIDHHPGGWDGWAFDDPQSFKIKTWGFHDDDPVPPDDPDPGTDIDIDGHPHD

Nearest PDB structures (foldseek):
  8otz-assembly1_f  TM=7.068E-01  e=5.089E-01  Bos taurus
  8hmd-assembly1_A  TM=6.582E-01  e=7.905E-01  Tetrahymena thermophila
  8fh3-assembly1_B  TM=7.031E-01  e=2.655E+00  Homo sapiens
  7r5j-assembly1_S0  TM=5.128E-01  e=4.816E-01  Homo sapiens
  8bbe-assembly1_C  TM=3.352E-01  e=4.358E+00  Homo sapiens